Protein AF-A0AAP3EUR7-F1 (afdb_monomer)

Radius of gyration: 18.17 Å; Cα contacts (8 Å, |Δi|>4): 310; chains: 1; bounding box: 41×29×58 Å

Nearest PDB structures (foldseek):
  5iva-assembly1_B  TM=5.543E-01  e=1.887E-01  Pseudomonas aeruginosa
  7omm-assembly1_B  TM=5.655E-01  e=4.676E-01  Neisseria gonorrhoeae
  5ixm-assembly3_F  TM=5.758E-01  e=1.770E+00  Yersinia pestis
  5iv8-assembly1_B  TM=4.498E-01  e=1.231E+00  Klebsiella pneumoniae
  2r76-assembly1_A  TM=5.182E-01  e=4.129E+00  Shewanella oneidensis MR-1

Secondary structure (DSSP, 8-state):
--HHHHHHHHHHHHHHTTGGG--EEEEEEESGGGGGG---S-TTSEEEEEEEEEEEEEEEE-SSSSSEEEEEEEEEEEEEEEEE--TTS-SSSSS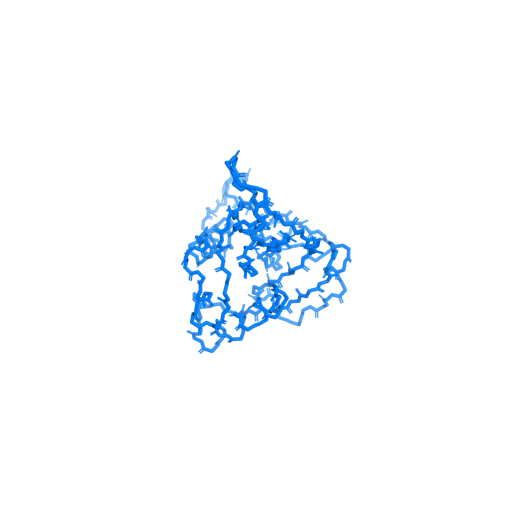TT--GGGSHIIIIIHHHHHHHS-GGGS-TTTTT--EEEEEEEEEEEEEETTTTEEEEEEEEEEEEE-

Organism: Riemerella anatipestifer (NCBI:txid34085)

Structure (mmCIF, N/CA/C/O backbone):
data_AF-A0AAP3EUR7-F1
#
_entry.id   AF-A0AAP3EUR7-F1
#
loop_
_atom_site.group_PDB
_atom_site.id
_atom_site.type_symbol
_atom_site.label_atom_id
_atom_site.label_alt_id
_atom_site.label_comp_id
_atom_site.label_asym_id
_atom_site.label_entity_id
_atom_site.label_seq_id
_atom_site.pdbx_PDB_ins_code
_atom_site.Cartn_x
_atom_site.Cartn_y
_atom_site.Cartn_z
_atom_site.occupancy
_atom_site.B_iso_or_equiv
_atom_site.auth_seq_id
_atom_site.auth_comp_id
_atom_site.auth_asym_id
_atom_site.auth_atom_id
_atom_site.pdbx_PDB_model_num
ATOM 1 N N . MET A 1 1 ? 12.946 -7.150 -11.315 1.00 77.81 1 MET A N 1
ATOM 2 C CA . MET A 1 1 ? 12.299 -7.359 -9.991 1.00 77.81 1 MET A CA 1
ATOM 3 C C . MET A 1 1 ? 10.794 -7.124 -10.144 1.00 77.81 1 MET A C 1
ATOM 5 O O . MET A 1 1 ? 10.364 -6.892 -11.268 1.00 77.81 1 MET A O 1
ATOM 9 N N . ASN A 1 2 ? 9.943 -7.271 -9.122 1.00 86.88 2 ASN A N 1
ATOM 10 C CA . ASN A 1 2 ? 8.521 -6.923 -9.275 1.00 86.88 2 ASN A CA 1
ATOM 11 C C . ASN A 1 2 ? 7.931 -6.320 -7.994 1.00 86.88 2 ASN A C 1
ATOM 13 O O . ASN A 1 2 ? 8.523 -6.418 -6.922 1.00 86.88 2 ASN A O 1
ATOM 17 N N . ILE A 1 3 ? 6.750 -5.713 -8.129 1.00 93.12 3 ILE A N 1
ATOM 18 C CA . ILE A 1 3 ? 6.074 -5.034 -7.022 1.00 93.12 3 ILE A CA 1
ATOM 19 C C . ILE A 1 3 ? 5.606 -5.992 -5.910 1.00 93.12 3 ILE A C 1
ATOM 21 O O . ILE A 1 3 ? 5.488 -5.592 -4.757 1.00 93.12 3 ILE A O 1
ATOM 25 N N . ILE A 1 4 ? 5.356 -7.264 -6.242 1.00 94.69 4 ILE A N 1
ATOM 26 C CA . ILE A 1 4 ? 4.940 -8.287 -5.274 1.00 94.69 4 ILE A CA 1
ATOM 27 C C . ILE A 1 4 ? 6.096 -8.548 -4.300 1.00 94.69 4 ILE A C 1
ATOM 29 O O . ILE A 1 4 ? 5.927 -8.412 -3.093 1.00 94.69 4 ILE A O 1
ATOM 33 N N . SER A 1 5 ? 7.287 -8.844 -4.825 1.00 94.88 5 SER A N 1
ATOM 34 C CA . SER A 1 5 ? 8.495 -9.026 -4.014 1.00 94.88 5 SER A CA 1
ATOM 35 C C . SER A 1 5 ? 8.834 -7.767 -3.217 1.00 94.88 5 SER A C 1
ATOM 37 O O . SER A 1 5 ? 9.081 -7.868 -2.023 1.00 94.88 5 SER A O 1
ATOM 39 N N . PHE A 1 6 ? 8.727 -6.583 -3.830 1.00 95.75 6 PHE A N 1
ATOM 40 C CA . PHE A 1 6 ? 8.982 -5.321 -3.134 1.00 95.75 6 PHE A CA 1
ATOM 41 C C . PHE A 1 6 ? 8.115 -5.151 -1.880 1.00 95.75 6 PHE A C 1
ATOM 43 O O . PHE A 1 6 ? 8.644 -4.896 -0.804 1.00 95.75 6 PHE A O 1
ATOM 50 N N . PHE A 1 7 ? 6.792 -5.319 -1.984 1.00 96.06 7 PHE A N 1
ATOM 51 C CA . PHE A 1 7 ? 5.918 -5.153 -0.819 1.00 96.06 7 PHE A CA 1
ATOM 52 C C . PHE A 1 7 ? 6.061 -6.278 0.211 1.00 96.06 7 PHE A C 1
ATOM 54 O O . PHE A 1 7 ? 5.812 -6.041 1.394 1.00 96.06 7 PHE A O 1
ATOM 61 N N . LYS A 1 8 ? 6.484 -7.476 -0.207 1.00 96.25 8 LYS A N 1
ATOM 62 C CA . LYS A 1 8 ? 6.857 -8.546 0.722 1.00 96.25 8 LYS A CA 1
ATOM 63 C C . LYS A 1 8 ? 8.063 -8.125 1.565 1.00 96.25 8 LYS A C 1
ATOM 65 O O . LYS A 1 8 ? 7.955 -8.105 2.787 1.00 96.25 8 LYS A O 1
ATOM 70 N N . ASP A 1 9 ? 9.149 -7.712 0.917 1.00 96.31 9 ASP A N 1
ATOM 71 C CA . ASP A 1 9 ? 10.392 -7.316 1.589 1.00 96.31 9 ASP A CA 1
ATOM 72 C C . ASP A 1 9 ? 10.191 -6.046 2.434 1.00 96.31 9 ASP A C 1
ATOM 74 O O . ASP A 1 9 ? 10.707 -5.938 3.544 1.00 96.31 9 ASP A O 1
ATOM 78 N N . LEU A 1 10 ? 9.367 -5.106 1.954 1.00 95.06 10 LEU A N 1
ATOM 79 C CA . LEU A 1 10 ? 8.965 -3.919 2.711 1.00 95.06 10 LEU A CA 1
ATOM 80 C C . LEU A 1 10 ? 8.272 -4.294 4.027 1.00 95.06 10 LEU A C 1
ATOM 82 O O . LEU A 1 10 ? 8.562 -3.714 5.068 1.00 95.06 10 LEU A O 1
ATOM 86 N N . THR A 1 11 ? 7.359 -5.267 3.979 1.00 94.06 11 THR A N 1
ATOM 87 C CA . THR A 1 11 ? 6.629 -5.741 5.164 1.00 94.06 11 THR A CA 1
ATOM 88 C C . THR A 1 11 ? 7.577 -6.388 6.169 1.00 94.06 11 THR A C 1
ATOM 90 O O . THR A 1 11 ? 7.461 -6.141 7.367 1.00 94.06 11 THR A O 1
ATOM 93 N N . GLU A 1 12 ? 8.513 -7.211 5.691 1.00 95.25 12 GLU A N 1
ATOM 94 C CA . GLU A 1 12 ? 9.522 -7.860 6.536 1.00 95.25 12 GLU A CA 1
ATOM 95 C C . GLU A 1 12 ? 10.381 -6.810 7.242 1.00 95.25 12 GLU A C 1
ATOM 97 O O . GLU A 1 12 ? 10.441 -6.789 8.471 1.00 95.25 12 GLU A O 1
ATOM 102 N N . ARG A 1 13 ? 10.909 -5.844 6.483 1.00 94.38 13 ARG A N 1
ATOM 103 C CA . ARG A 1 13 ? 11.678 -4.729 7.035 1.00 94.38 13 ARG A CA 1
ATOM 104 C C . ARG A 1 13 ? 10.890 -3.914 8.061 1.00 94.38 1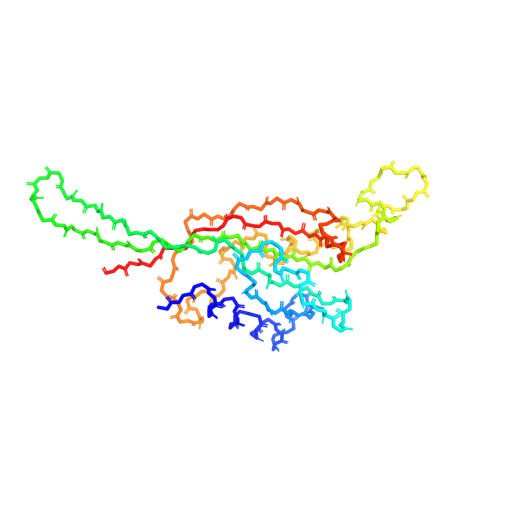3 ARG A C 1
ATOM 106 O O . ARG A 1 13 ? 11.414 -3.594 9.123 1.00 94.38 13 ARG A O 1
ATOM 113 N N . PHE A 1 14 ? 9.633 -3.582 7.775 1.00 93.62 14 PHE A N 1
ATOM 114 C CA . PHE A 1 14 ? 8.806 -2.819 8.708 1.00 93.62 14 PHE A CA 1
ATOM 115 C C . PHE A 1 14 ? 8.546 -3.559 10.017 1.00 93.62 14 PHE A C 1
ATOM 117 O O . PHE A 1 14 ? 8.502 -2.922 11.068 1.00 93.62 14 PHE A O 1
ATOM 124 N N . ASN A 1 15 ? 8.390 -4.880 9.979 1.00 93.88 15 ASN A N 1
ATOM 125 C CA . ASN A 1 15 ? 8.269 -5.671 11.198 1.00 93.88 15 ASN A CA 1
ATOM 126 C C . ASN A 1 15 ? 9.586 -5.698 11.987 1.00 93.88 15 ASN A C 1
ATOM 128 O O . ASN A 1 15 ? 9.556 -5.507 13.204 1.00 93.88 15 ASN A O 1
ATOM 132 N N . ASP A 1 16 ? 10.725 -5.858 11.309 1.00 93.81 16 ASP A N 1
ATOM 133 C CA . ASP A 1 16 ? 12.050 -5.868 11.941 1.00 93.81 16 ASP A CA 1
ATOM 134 C C . ASP A 1 16 ? 12.374 -4.526 12.620 1.00 93.81 16 ASP A C 1
ATOM 136 O O . ASP A 1 16 ? 12.864 -4.483 13.751 1.00 93.81 16 ASP A O 1
ATOM 140 N N . GLU A 1 17 ? 12.034 -3.417 11.963 1.00 91.69 17 GLU A N 1
ATOM 141 C CA . GLU A 1 17 ? 12.247 -2.055 12.466 1.00 91.69 17 GLU A CA 1
ATOM 142 C C . GLU A 1 17 ? 11.148 -1.590 13.437 1.00 91.69 17 GLU A C 1
ATOM 144 O O . GLU A 1 17 ? 11.246 -0.501 14.006 1.00 91.69 17 GLU A O 1
ATOM 149 N N . LYS A 1 18 ? 10.095 -2.395 13.643 1.00 88.44 18 LYS A N 1
ATOM 150 C CA . LYS A 1 18 ? 8.867 -1.999 14.360 1.00 88.44 18 LYS A CA 1
ATOM 151 C C . LYS A 1 18 ? 8.299 -0.678 13.828 1.00 88.44 18 LYS A C 1
ATOM 153 O O . LYS A 1 18 ? 7.876 0.191 14.598 1.00 88.44 18 LYS A O 1
ATOM 158 N N . ASN A 1 19 ? 8.311 -0.521 12.507 1.00 85.94 19 ASN A N 1
ATOM 159 C CA . ASN A 1 19 ? 7.967 0.721 11.836 1.00 85.94 19 ASN A CA 1
ATOM 160 C C . ASN A 1 19 ? 6.556 1.185 12.229 1.00 85.94 19 ASN A C 1
ATOM 162 O O . ASN A 1 19 ? 5.592 0.412 12.197 1.00 85.94 19 ASN A O 1
ATOM 166 N N . CYS A 1 20 ? 6.458 2.456 12.627 1.00 85.94 20 CYS A N 1
ATOM 167 C CA . CYS A 1 20 ? 5.237 3.104 13.116 1.00 85.94 20 CYS A CA 1
ATOM 168 C C . CYS A 1 20 ? 4.562 2.416 14.322 1.00 85.94 20 CYS A C 1
ATOM 170 O O . CYS A 1 20 ? 3.425 2.741 14.655 1.00 85.94 20 CYS A O 1
ATOM 172 N N . GLY A 1 21 ? 5.241 1.474 14.991 1.00 86.75 21 GLY A N 1
ATOM 173 C CA . GLY A 1 21 ? 4.685 0.700 16.104 1.00 86.75 21 GLY A CA 1
ATOM 174 C C . GLY A 1 21 ? 3.599 -0.300 15.691 1.00 86.75 21 GLY A C 1
ATOM 175 O O . GLY A 1 21 ? 2.820 -0.736 16.536 1.00 86.75 21 GLY A O 1
ATOM 176 N N . PHE A 1 22 ? 3.513 -0.645 14.406 1.00 89.50 22 PHE A N 1
ATOM 177 C CA . PHE A 1 22 ? 2.497 -1.550 13.871 1.00 89.50 22 PHE A CA 1
ATOM 178 C C . PHE A 1 22 ? 3.086 -2.932 13.586 1.00 89.50 22 PHE A C 1
ATOM 180 O O . PHE A 1 22 ? 4.252 -3.041 13.215 1.00 89.50 22 PHE A O 1
ATOM 187 N N . CYS A 1 23 ? 2.270 -3.982 13.710 1.00 91.75 23 CYS A N 1
ATOM 188 C CA . CYS A 1 23 ? 2.559 -5.246 13.037 1.00 91.75 23 CYS A CA 1
ATOM 189 C C . CYS A 1 23 ? 2.011 -5.203 11.609 1.00 91.75 23 CYS A C 1
ATOM 191 O O . CYS A 1 23 ? 0.938 -4.642 11.360 1.00 91.75 23 CYS A O 1
ATOM 193 N N . TRP A 1 24 ? 2.762 -5.781 10.677 1.00 92.62 24 TRP A N 1
ATOM 194 C CA . TRP A 1 24 ? 2.485 -5.729 9.249 1.00 92.62 24 TRP A CA 1
ATOM 195 C C . TRP A 1 24 ? 2.323 -7.127 8.669 1.00 92.62 24 TRP A C 1
ATOM 197 O O . TRP A 1 24 ? 3.121 -8.028 8.924 1.00 92.62 24 TRP A O 1
ATOM 207 N N . GLU A 1 25 ? 1.313 -7.294 7.827 1.00 93.38 25 GLU A N 1
ATOM 208 C CA . GLU A 1 25 ? 1.031 -8.545 7.145 1.00 93.38 25 GLU A CA 1
ATOM 209 C C . GLU A 1 25 ? 0.939 -8.347 5.635 1.00 93.38 25 GLU A C 1
ATOM 211 O O . GLU A 1 25 ? 0.063 -7.642 5.137 1.00 93.38 25 GLU A O 1
ATOM 216 N N . TYR A 1 26 ? 1.762 -9.073 4.886 1.00 94.00 26 TYR A N 1
ATOM 217 C CA . TYR A 1 26 ? 1.739 -9.024 3.431 1.00 94.00 26 TYR A CA 1
ATOM 218 C C . TYR A 1 26 ? 0.785 -10.054 2.817 1.00 94.00 26 TYR A C 1
ATOM 220 O O . TYR A 1 26 ? 0.653 -11.182 3.307 1.00 94.00 26 TYR A O 1
ATOM 228 N N . SER A 1 27 ? 0.143 -9.699 1.704 1.00 93.19 27 SER A N 1
ATOM 229 C CA . SER A 1 27 ? -0.458 -10.656 0.778 1.00 93.19 27 SER A CA 1
ATOM 230 C C . SER A 1 27 ? -0.627 -10.061 -0.624 1.00 93.19 27 SER A C 1
ATOM 232 O O . SER A 1 27 ? -0.851 -8.867 -0.797 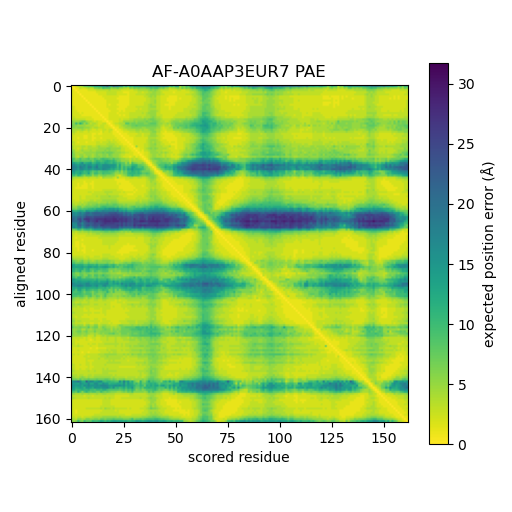1.00 93.19 27 SER A O 1
ATOM 234 N N . ALA A 1 28 ? -0.571 -10.910 -1.647 1.00 94.06 28 ALA A N 1
ATOM 235 C CA . ALA A 1 28 ? -0.870 -10.543 -3.028 1.00 94.06 28 ALA A CA 1
ATOM 236 C C . ALA A 1 28 ? -2.042 -11.376 -3.556 1.00 94.06 28 ALA A C 1
ATOM 238 O O . ALA A 1 28 ? -1.830 -12.313 -4.324 1.00 94.06 28 ALA A O 1
ATOM 239 N N . PRO A 1 29 ? -3.287 -11.072 -3.154 1.00 91.44 29 PRO A N 1
ATOM 240 C CA . PRO A 1 29 ? -4.461 -11.770 -3.672 1.00 91.44 29 PRO A CA 1
ATOM 241 C C . PRO A 1 29 ? -4.727 -11.472 -5.156 1.00 91.44 29 PRO A C 1
ATOM 243 O O . PRO A 1 29 ? -5.526 -12.169 -5.782 1.00 91.44 29 PRO A O 1
ATOM 246 N N . LEU A 1 30 ? -4.093 -10.431 -5.720 1.00 90.81 30 LEU A N 1
ATOM 247 C CA . LEU A 1 30 ? -4.181 -9.986 -7.122 1.00 90.81 30 LEU A CA 1
ATOM 248 C C . LEU A 1 30 ? -5.587 -9.572 -7.594 1.00 90.81 30 LEU A C 1
ATOM 250 O O . LEU A 1 30 ? -5.732 -9.009 -8.675 1.00 90.81 30 LEU A O 1
ATOM 254 N N . SER A 1 31 ? -6.603 -9.749 -6.755 1.00 89.31 31 SER A N 1
ATOM 255 C CA . SER A 1 31 ? -7.985 -9.312 -6.934 1.00 89.31 31 SER A CA 1
ATOM 256 C C . SER A 1 31 ? -8.588 -8.957 -5.574 1.00 89.31 31 SER A C 1
ATOM 258 O O . SER A 1 31 ? -8.191 -9.535 -4.560 1.00 89.31 31 SER A O 1
ATOM 260 N N . GLU A 1 32 ? -9.566 -8.052 -5.546 1.00 86.81 32 GLU A N 1
ATOM 261 C CA . GLU A 1 32 ? -10.282 -7.698 -4.308 1.00 86.81 32 GLU A CA 1
ATOM 262 C C . GLU A 1 32 ? -11.007 -8.909 -3.717 1.00 86.81 32 GLU A C 1
ATOM 264 O O . GLU A 1 32 ? -10.859 -9.200 -2.538 1.00 86.81 32 GLU A O 1
ATOM 269 N N . SER A 1 33 ? -11.674 -9.714 -4.553 1.00 84.69 33 SER A N 1
ATOM 270 C CA . SER A 1 33 ? -12.352 -10.941 -4.098 1.00 84.69 33 SER A CA 1
ATOM 271 C C . SER A 1 33 ? -11.422 -11.933 -3.381 1.00 84.69 33 SER A C 1
ATOM 273 O O . SER A 1 33 ? -11.863 -12.729 -2.551 1.00 84.69 33 SER A O 1
ATOM 275 N N . GLY A 1 34 ? -10.121 -11.895 -3.686 1.00 83.56 34 GLY A N 1
ATOM 276 C CA . GLY A 1 34 ? -9.118 -12.724 -3.032 1.00 83.56 34 GLY A CA 1
ATOM 277 C C . GLY A 1 34 ? -8.729 -12.235 -1.635 1.00 83.56 34 GLY A C 1
ATOM 278 O O . GLY A 1 34 ? -8.208 -13.036 -0.863 1.00 83.56 34 GLY A O 1
ATOM 279 N N . MET A 1 35 ? -8.998 -10.971 -1.282 1.00 84.44 35 MET A N 1
ATOM 280 C CA . MET A 1 35 ? -8.671 -10.404 0.035 1.00 84.44 35 MET A CA 1
ATOM 281 C C . MET A 1 35 ? -9.391 -11.153 1.163 1.00 84.44 35 MET A C 1
ATOM 283 O O . MET A 1 35 ? -8.793 -11.416 2.202 1.00 84.44 35 MET A O 1
ATOM 287 N N . ASN A 1 36 ? -10.620 -11.617 0.922 1.00 75.62 36 ASN A N 1
ATOM 288 C CA . ASN A 1 36 ? -11.404 -12.363 1.914 1.00 75.62 36 ASN A CA 1
ATOM 289 C C . ASN A 1 36 ? -10.911 -13.781 2.183 1.00 75.62 36 ASN A C 1
ATOM 291 O O . ASN A 1 36 ? -11.288 -14.383 3.184 1.00 75.62 36 ASN A O 1
ATOM 295 N N . ARG A 1 37 ? -10.067 -14.335 1.306 1.00 73.19 37 ARG A N 1
ATOM 296 C CA . ARG A 1 37 ? -9.537 -15.693 1.486 1.00 73.19 37 ARG A CA 1
ATOM 297 C C . ARG A 1 37 ? -8.464 -15.759 2.566 1.00 73.19 37 ARG A C 1
ATOM 299 O O . ARG A 1 37 ? -8.136 -16.852 3.015 1.00 73.19 37 ARG A O 1
ATOM 306 N N . LYS A 1 38 ? -7.903 -14.615 2.966 1.00 67.06 38 LYS A N 1
ATOM 307 C CA . LYS A 1 38 ? -6.899 -14.553 4.021 1.00 67.06 38 LYS A CA 1
ATOM 308 C C . LYS A 1 38 ? -7.587 -14.325 5.366 1.00 67.06 38 LYS A C 1
ATOM 310 O O . LYS A 1 38 ? -7.898 -13.200 5.741 1.00 67.06 38 LYS A O 1
ATOM 315 N N . THR A 1 39 ? -7.794 -15.396 6.122 1.00 58.34 39 THR A N 1
ATOM 316 C CA . THR A 1 39 ? -8.094 -15.299 7.553 1.00 58.34 39 THR A CA 1
ATOM 317 C C . THR A 1 39 ? -6.830 -14.860 8.280 1.00 58.34 39 THR A C 1
ATOM 319 O O . THR A 1 39 ? -5.967 -15.682 8.566 1.00 58.34 39 THR A O 1
ATOM 322 N N . SER A 1 40 ? -6.685 -13.560 8.535 1.00 60.53 40 SER A N 1
ATOM 323 C CA . SER A 1 40 ? -5.678 -13.103 9.497 1.00 60.53 40 SER A CA 1
ATOM 324 C C . SER A 1 40 ? -6.077 -13.530 10.905 1.00 60.53 40 SER A C 1
ATOM 326 O O . SER A 1 40 ? -7.234 -13.330 11.304 1.00 60.53 40 SER A O 1
ATOM 328 N N . GLU A 1 41 ? -5.115 -14.125 11.609 1.00 59.84 41 GLU A N 1
ATOM 329 C CA . GLU A 1 41 ? -5.237 -14.587 12.991 1.00 59.84 41 GLU A CA 1
ATOM 330 C C . GLU A 1 41 ? -5.156 -13.425 13.996 1.00 59.84 41 GLU A C 1
ATOM 332 O O . GLU A 1 41 ? -5.761 -13.524 15.062 1.00 59.84 41 GLU A O 1
ATOM 337 N N . ASP A 1 42 ? -4.503 -12.306 13.643 1.00 70.75 42 ASP A N 1
ATOM 338 C CA . ASP A 1 42 ? -4.371 -11.127 14.507 1.00 70.75 42 ASP A CA 1
ATOM 339 C C . ASP A 1 42 ? -5.153 -9.918 13.948 1.00 70.75 42 ASP A C 1
ATOM 341 O O . ASP A 1 42 ? -4.746 -9.304 12.957 1.00 70.75 42 ASP A O 1
ATOM 345 N N . PRO A 1 43 ? -6.276 -9.524 14.577 1.00 69.31 43 PRO A N 1
ATOM 346 C CA . PRO A 1 43 ? -7.076 -8.391 14.119 1.00 69.31 43 PRO A CA 1
ATOM 347 C C . PRO A 1 43 ? -6.358 -7.035 14.231 1.00 69.31 43 PRO A C 1
ATOM 349 O O . PRO A 1 43 ? -6.832 -6.064 13.638 1.00 69.31 43 PRO A O 1
ATOM 352 N N . CYS A 1 44 ? -5.247 -6.948 14.970 1.00 78.56 44 CYS A N 1
ATOM 353 C CA . CYS A 1 44 ? -4.516 -5.704 15.196 1.00 78.56 44 CYS A CA 1
ATOM 354 C C . CYS A 1 44 ? -3.506 -5.373 14.087 1.00 78.56 44 CYS A C 1
ATOM 356 O O . CYS A 1 44 ? -3.056 -4.224 14.008 1.00 78.56 44 CYS A O 1
ATOM 358 N N . CYS A 1 45 ? -3.141 -6.335 13.233 1.00 89.38 45 CYS A N 1
ATOM 359 C CA . CYS A 1 45 ? -2.119 -6.100 12.219 1.00 89.38 45 CYS A CA 1
ATOM 360 C C . CYS A 1 45 ? -2.627 -5.308 11.018 1.00 89.38 45 CYS A C 1
ATOM 362 O O . CYS A 1 45 ? -3.753 -5.457 10.541 1.00 89.38 45 CYS A O 1
ATOM 364 N N . THR A 1 46 ? -1.754 -4.438 10.513 1.00 92.50 46 THR A N 1
ATOM 365 C CA . THR A 1 46 ? -1.975 -3.724 9.263 1.00 92.50 46 THR A CA 1
ATOM 366 C C . THR A 1 46 ? -1.672 -4.656 8.101 1.00 92.50 46 THR A C 1
ATOM 368 O O . THR A 1 46 ? -0.549 -5.128 7.935 1.00 92.50 46 THR A O 1
ATOM 371 N N . HIS A 1 47 ? -2.660 -4.882 7.250 1.00 92.81 47 HIS A N 1
ATOM 372 C CA . HIS A 1 47 ? -2.498 -5.657 6.034 1.00 92.81 47 HIS A CA 1
ATOM 373 C C . HIS A 1 47 ? -2.065 -4.785 4.865 1.00 92.81 47 HIS A C 1
ATOM 375 O O . HIS A 1 47 ? -2.664 -3.742 4.605 1.00 92.81 47 HIS A O 1
ATOM 381 N N . LEU A 1 48 ? -1.079 -5.283 4.122 1.00 94.31 48 LEU A N 1
ATOM 382 C CA . LEU A 1 48 ? -0.697 -4.822 2.797 1.00 94.31 48 LEU A CA 1
ATOM 383 C C . LEU A 1 48 ? -1.190 -5.836 1.760 1.00 94.31 48 LEU A C 1
ATOM 385 O O . LEU A 1 48 ? -0.573 -6.888 1.575 1.00 94.31 48 LEU A O 1
ATOM 389 N N . PHE A 1 49 ? -2.301 -5.529 1.081 1.00 94.69 49 PHE A N 1
ATOM 390 C CA . PHE A 1 49 ? -2.826 -6.356 -0.010 1.00 94.69 49 PHE A CA 1
ATOM 391 C C . PHE A 1 49 ? -2.506 -5.757 -1.373 1.00 94.69 49 PHE A C 1
ATOM 393 O O . PHE A 1 49 ? -3.006 -4.687 -1.716 1.00 94.69 49 PHE A O 1
ATOM 400 N N . VAL A 1 50 ? -1.752 -6.482 -2.195 1.00 96.06 50 VAL A N 1
ATOM 401 C CA . VAL A 1 50 ? -1.527 -6.111 -3.598 1.00 96.06 50 VAL A CA 1
ATOM 402 C C . VAL A 1 50 ? -2.588 -6.760 -4.486 1.00 96.06 50 VAL A C 1
ATOM 404 O O . VAL A 1 50 ? -2.728 -7.984 -4.551 1.00 96.06 50 VAL A O 1
ATOM 407 N N . THR A 1 51 ? -3.323 -5.924 -5.210 1.00 94.81 51 THR A N 1
ATOM 408 C CA . THR A 1 51 ? -4.404 -6.296 -6.129 1.00 94.81 51 THR A CA 1
ATOM 409 C C . THR A 1 51 ? -4.204 -5.638 -7.492 1.00 94.81 51 THR A C 1
ATOM 411 O O . THR A 1 51 ? -3.422 -4.694 -7.627 1.00 94.81 51 THR A O 1
ATOM 414 N N . TYR A 1 52 ? -4.892 -6.155 -8.516 1.00 94.12 52 TYR A N 1
ATOM 415 C CA . TYR A 1 52 ? -4.931 -5.580 -9.867 1.00 94.12 52 TYR A CA 1
ATOM 416 C C . TYR A 1 52 ? -3.549 -5.270 -10.463 1.00 94.12 52 TYR A C 1
ATOM 418 O O . TYR A 1 52 ? -3.378 -4.314 -11.222 1.00 94.12 52 TYR A O 1
ATOM 426 N N . TYR A 1 53 ? -2.552 -6.085 -10.114 1.00 96.56 53 TYR A N 1
ATOM 427 C CA . TYR A 1 53 ? -1.195 -5.904 -10.597 1.00 96.56 53 TYR A CA 1
ATOM 428 C C . TYR A 1 53 ? -1.113 -6.218 -12.092 1.00 96.56 53 TYR A C 1
ATOM 430 O O . TYR A 1 53 ? -1.487 -7.302 -12.541 1.00 96.56 53 TYR A O 1
ATOM 438 N N . LYS A 1 54 ? -0.587 -5.267 -12.859 1.00 96.00 54 LYS A N 1
ATOM 439 C CA . LYS A 1 54 ? -0.304 -5.406 -14.286 1.00 96.00 54 LYS A CA 1
ATOM 440 C C . LYS A 1 54 ? 0.992 -4.689 -14.642 1.00 96.00 54 LYS A C 1
ATOM 442 O O . LYS A 1 54 ? 1.443 -3.791 -13.934 1.00 96.00 54 LYS A O 1
ATOM 447 N N . THR A 1 55 ? 1.567 -5.063 -15.777 1.00 96.25 55 THR A N 1
ATOM 448 C CA . THR A 1 55 ? 2.764 -4.417 -16.321 1.00 96.25 55 THR A CA 1
ATOM 449 C C . THR A 1 55 ? 2.469 -3.808 -17.681 1.00 96.25 55 THR A C 1
ATOM 451 O O . THR A 1 55 ? 1.775 -4.427 -18.486 1.00 96.25 55 THR A O 1
ATOM 454 N N . SER A 1 56 ? 3.028 -2.635 -17.954 1.00 95.81 56 SER A N 1
ATOM 455 C CA . SER A 1 56 ? 2.985 -1.979 -19.262 1.00 95.81 56 SER A CA 1
ATOM 456 C C . SER A 1 56 ? 4.402 -1.636 -19.704 1.00 95.81 56 SER A C 1
ATOM 458 O O . SER A 1 56 ? 5.223 -1.270 -18.871 1.00 95.81 56 SER A O 1
ATOM 460 N N . ILE A 1 57 ? 4.695 -1.745 -20.998 1.00 94.62 57 ILE A N 1
ATOM 461 C CA . ILE A 1 57 ? 5.985 -1.331 -21.562 1.00 94.62 57 ILE A CA 1
ATOM 462 C C . ILE A 1 57 ? 5.774 0.003 -22.268 1.00 94.62 57 ILE A C 1
ATOM 464 O O . ILE A 1 57 ? 4.861 0.136 -23.085 1.00 94.62 57 ILE A O 1
ATOM 468 N N . GLY A 1 58 ? 6.604 0.985 -21.940 1.00 90.62 58 GLY A N 1
ATOM 469 C CA . GLY A 1 58 ? 6.652 2.268 -22.622 1.00 90.62 58 GLY A CA 1
ATOM 470 C C . GLY A 1 58 ? 7.985 2.453 -23.331 1.00 90.62 58 GLY A C 1
ATOM 471 O O . GLY A 1 58 ? 8.997 1.858 -22.969 1.00 90.62 58 GLY A O 1
ATOM 472 N N . SER A 1 59 ? 7.979 3.269 -24.379 1.00 88.75 59 SER A N 1
ATOM 473 C CA . SER A 1 59 ? 9.212 3.697 -25.029 1.00 88.75 59 SER A CA 1
ATOM 474 C C . SER A 1 59 ? 9.063 5.117 -25.542 1.00 88.75 59 SER A C 1
ATOM 476 O O . SER A 1 59 ? 7.974 5.528 -25.956 1.00 88.75 59 SER A O 1
ATOM 478 N N . LYS A 1 60 ? 10.163 5.863 -25.533 1.00 84.62 60 LYS A N 1
ATOM 479 C CA . LYS A 1 60 ? 10.252 7.194 -26.122 1.00 84.62 60 LYS A CA 1
ATOM 480 C C . LYS A 1 60 ? 11.291 7.159 -27.235 1.00 84.62 60 LYS A C 1
ATOM 482 O O . LYS A 1 60 ? 12.446 6.780 -27.031 1.00 84.62 60 LYS A O 1
ATOM 487 N N . LYS A 1 61 ? 10.853 7.527 -28.438 1.00 79.56 61 LYS A N 1
ATOM 488 C CA . LYS A 1 61 ? 11.741 7.745 -29.583 1.00 79.56 61 LYS A CA 1
ATOM 489 C C . LYS A 1 61 ? 12.155 9.206 -29.612 1.00 79.56 61 LYS A C 1
ATOM 491 O O . LYS A 1 61 ? 11.344 10.077 -29.290 1.00 79.56 61 LYS A O 1
ATOM 496 N N . ASP A 1 62 ? 13.396 9.459 -29.998 1.00 69.31 62 ASP A N 1
ATOM 497 C CA . ASP A 1 62 ? 13.822 10.815 -30.309 1.00 69.31 62 ASP A CA 1
ATOM 498 C C . ASP A 1 62 ? 13.074 11.309 -31.557 1.00 69.31 62 ASP A C 1
ATOM 500 O O . ASP A 1 62 ? 12.855 10.556 -32.505 1.00 69.31 62 ASP A O 1
ATOM 504 N N . GLY A 1 63 ? 12.651 12.572 -31.562 1.00 62.25 63 GLY A N 1
ATOM 505 C CA . GLY A 1 63 ? 11.958 13.164 -32.708 1.00 62.25 63 GLY A CA 1
ATOM 506 C C . GLY A 1 63 ? 12.876 13.374 -33.917 1.00 62.25 63 GLY A C 1
ATOM 507 O O . GLY A 1 63 ? 12.381 13.563 -35.025 1.00 62.25 63 GLY A O 1
ATOM 508 N N . GLN A 1 64 ? 14.200 13.344 -33.712 1.00 65.19 64 GLN A N 1
ATOM 509 C CA . GLN A 1 64 ? 15.200 13.639 -34.746 1.00 65.19 64 GLN A CA 1
ATOM 510 C C . GLN A 1 64 ? 15.931 12.403 -35.288 1.00 65.19 64 GLN A C 1
ATOM 512 O O . GLN A 1 64 ? 16.476 12.456 -36.389 1.00 65.19 64 GLN A O 1
ATOM 517 N N . THR A 1 65 ? 15.929 11.279 -34.566 1.00 60.94 65 THR A N 1
ATOM 518 C CA . THR A 1 65 ? 16.554 10.028 -35.017 1.00 60.94 65 THR A CA 1
ATOM 519 C C . THR A 1 65 ? 15.600 8.859 -34.783 1.00 60.94 65 THR A C 1
ATOM 521 O O . THR A 1 65 ? 14.923 8.785 -33.767 1.00 60.94 65 THR A O 1
ATOM 524 N N . THR A 1 66 ? 15.528 7.894 -35.703 1.00 60.03 66 THR A N 1
ATOM 525 C CA . THR A 1 66 ? 14.715 6.667 -35.542 1.00 60.03 66 THR A CA 1
ATOM 526 C C . THR A 1 66 ? 15.223 5.720 -34.440 1.00 60.03 66 THR A C 1
ATOM 528 O O . THR A 1 66 ? 14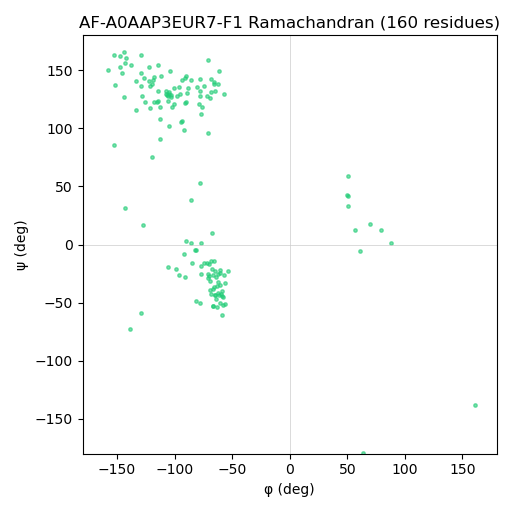.741 4.590 -34.333 1.00 60.03 66 THR A O 1
ATOM 531 N N . LEU A 1 67 ? 16.187 6.155 -33.625 1.00 59.56 67 LEU A N 1
ATOM 532 C CA . LEU A 1 67 ? 16.743 5.406 -32.507 1.00 59.56 67 LEU A CA 1
ATOM 533 C C . LEU A 1 67 ? 15.808 5.513 -31.291 1.00 59.56 67 LEU A C 1
ATOM 535 O O . LEU A 1 67 ? 15.257 6.570 -30.975 1.00 59.56 67 LEU A O 1
ATOM 539 N N . LYS A 1 68 ? 15.582 4.378 -30.625 1.00 61.78 68 LYS A N 1
ATOM 540 C CA . LYS A 1 68 ? 14.894 4.345 -29.333 1.00 61.78 68 LYS A CA 1
ATOM 541 C C . LYS A 1 68 ? 15.889 4.813 -28.274 1.00 61.78 68 LYS A C 1
ATOM 543 O O . LYS A 1 68 ? 16.913 4.160 -28.107 1.00 61.78 68 LYS A O 1
ATOM 548 N N . ASN A 1 69 ? 15.587 5.912 -27.588 1.00 70.25 69 ASN A N 1
ATOM 549 C CA . ASN A 1 69 ? 16.487 6.454 -26.568 1.00 70.25 69 ASN A CA 1
ATOM 550 C C . ASN A 1 69 ? 16.111 6.001 -25.154 1.00 70.25 69 ASN A C 1
ATOM 552 O O . ASN A 1 69 ? 16.988 5.937 -24.302 1.00 70.25 69 ASN A O 1
ATOM 556 N N . GLU A 1 70 ? 14.841 5.666 -24.897 1.00 83.81 70 GLU A N 1
ATOM 557 C CA . GLU A 1 70 ? 14.391 5.232 -23.569 1.00 83.81 70 GLU A CA 1
ATOM 558 C C . GLU A 1 70 ? 13.311 4.150 -23.693 1.00 83.81 70 GLU A C 1
ATOM 560 O O . GLU A 1 70 ? 12.299 4.348 -24.373 1.00 83.81 70 GLU A O 1
ATOM 565 N N . GLU A 1 71 ? 13.511 3.019 -23.018 1.00 90.50 71 GLU A N 1
ATOM 566 C CA . GLU A 1 71 ? 12.490 2.002 -22.770 1.00 90.50 71 GLU A CA 1
ATOM 567 C C . GLU A 1 71 ? 12.280 1.868 -21.260 1.00 90.50 71 GLU A C 1
ATOM 569 O O . GLU A 1 71 ? 13.205 2.020 -20.462 1.00 90.50 71 GLU A O 1
ATOM 574 N N . TRP A 1 72 ? 11.040 1.632 -20.845 1.00 94.00 72 TRP A N 1
ATOM 575 C CA . TRP A 1 72 ? 10.718 1.430 -19.438 1.00 94.00 72 TRP A CA 1
ATOM 576 C C . TRP A 1 72 ? 9.562 0.454 -19.273 1.00 94.00 72 TRP A C 1
ATOM 578 O O . TRP A 1 72 ? 8.773 0.202 -20.190 1.00 94.00 72 TRP A O 1
ATOM 588 N N . LYS A 1 73 ? 9.439 -0.064 -18.057 1.00 95.19 73 LYS A N 1
ATOM 589 C CA . LYS A 1 73 ? 8.366 -0.943 -17.624 1.00 95.19 73 LYS A CA 1
ATOM 590 C C . LYS A 1 73 ? 7.636 -0.322 -16.442 1.00 95.19 73 LYS A C 1
ATOM 592 O O . LYS A 1 73 ? 8.205 -0.124 -15.375 1.00 95.19 73 LYS A O 1
ATOM 597 N N . ASP A 1 74 ? 6.356 -0.044 -16.636 1.00 96.69 74 ASP A N 1
ATOM 598 C CA . ASP A 1 74 ? 5.467 0.441 -15.589 1.00 96.69 74 ASP A CA 1
ATOM 599 C C . ASP A 1 74 ? 4.803 -0.752 -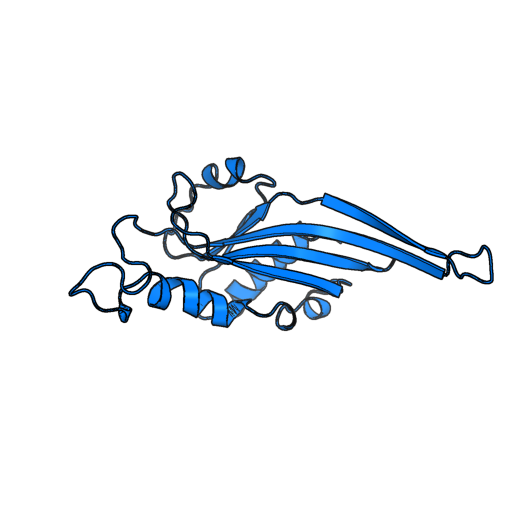14.890 1.00 96.69 74 ASP A C 1
ATOM 601 O O . ASP A 1 74 ? 4.119 -1.567 -15.515 1.00 96.69 74 ASP A O 1
ATOM 605 N N . HIS A 1 75 ? 4.992 -0.844 -13.579 1.00 96.94 75 HIS A N 1
ATOM 606 C CA . HIS A 1 75 ? 4.301 -1.732 -12.657 1.00 96.94 75 HIS A CA 1
ATOM 607 C C . HIS A 1 75 ? 3.106 -0.984 -12.075 1.00 96.94 75 HIS A C 1
ATOM 609 O O . HIS A 1 75 ? 3.265 -0.098 -11.240 1.00 96.94 75 HIS A O 1
ATOM 615 N N . ILE A 1 76 ? 1.907 -1.339 -12.522 1.00 97.38 76 ILE A N 1
ATOM 616 C CA . ILE A 1 76 ? 0.657 -0.686 -12.133 1.00 97.38 76 ILE A CA 1
ATOM 617 C C . ILE A 1 76 ? -0.068 -1.612 -11.166 1.00 97.38 76 ILE A C 1
ATOM 619 O O . ILE A 1 76 ? -0.234 -2.796 -11.462 1.00 97.38 76 ILE A O 1
ATOM 623 N N . PHE A 1 77 ? -0.497 -1.096 -10.021 1.00 97.25 77 PHE A N 1
ATOM 624 C CA . PHE A 1 77 ? -1.103 -1.908 -8.971 1.00 97.25 77 PHE A CA 1
ATOM 625 C C . PHE A 1 77 ? -2.084 -1.105 -8.119 1.00 97.25 77 PHE A C 1
ATOM 627 O O . PHE A 1 77 ? -2.063 0.127 -8.087 1.00 97.25 77 PHE A O 1
ATOM 634 N N . THR A 1 78 ? -2.918 -1.831 -7.384 1.00 97.06 78 THR A N 1
ATOM 635 C CA . THR A 1 78 ? -3.696 -1.286 -6.277 1.00 97.06 78 THR A CA 1
ATOM 636 C C . THR A 1 78 ? -3.226 -1.936 -4.983 1.00 97.06 78 THR A C 1
ATOM 638 O O . THR A 1 78 ? -3.251 -3.160 -4.856 1.00 97.06 78 THR A O 1
ATOM 641 N N . LEU A 1 79 ? -2.787 -1.123 -4.029 1.00 96.06 79 LEU A N 1
ATOM 642 C CA . LEU A 1 79 ? -2.373 -1.563 -2.702 1.00 96.06 79 LEU A CA 1
ATOM 643 C C . LEU A 1 79 ? -3.449 -1.177 -1.686 1.00 96.06 79 LEU A C 1
ATOM 645 O O . LEU A 1 79 ? -3.828 -0.016 -1.606 1.00 96.06 79 LEU A O 1
ATOM 649 N N . TYR A 1 80 ? -3.914 -2.127 -0.885 1.00 94.88 80 TYR A N 1
ATOM 650 C CA . TYR A 1 80 ? -4.712 -1.830 0.304 1.00 94.88 80 TYR A CA 1
ATOM 651 C C . TYR A 1 80 ? -3.816 -1.854 1.530 1.00 94.88 80 TYR A C 1
ATOM 653 O O . TYR A 1 80 ? -3.126 -2.844 1.752 1.00 94.88 80 TYR A O 1
ATOM 661 N N . ILE A 1 81 ? -3.866 -0.780 2.311 1.00 94.25 81 ILE A N 1
ATOM 662 C CA . ILE A 1 81 ? -3.211 -0.617 3.607 1.00 94.25 81 ILE A CA 1
ATOM 663 C C . ILE A 1 81 ? -4.330 -0.547 4.644 1.00 94.25 81 ILE A C 1
ATOM 665 O O . ILE A 1 81 ? -4.898 0.521 4.867 1.00 94.25 81 ILE A O 1
ATOM 669 N N . VAL A 1 82 ? -4.729 -1.687 5.205 1.00 92.69 82 VAL A N 1
ATOM 670 C CA . VAL A 1 82 ? -5.999 -1.797 5.944 1.00 92.69 82 VAL A CA 1
ATOM 671 C C . VAL A 1 82 ? -5.885 -2.605 7.228 1.00 92.69 82 VAL A C 1
ATOM 673 O O . VAL A 1 82 ? -5.051 -3.496 7.345 1.00 92.69 82 VAL A O 1
ATOM 676 N N . ARG A 1 83 ? -6.773 -2.327 8.181 1.00 90.88 83 ARG A N 1
ATOM 677 C CA . ARG A 1 83 ? -6.973 -3.100 9.413 1.00 90.88 83 ARG A CA 1
ATOM 678 C C . ARG A 1 83 ? -8.411 -3.571 9.511 1.00 90.88 83 ARG A C 1
ATOM 680 O O . ARG A 1 83 ? -9.309 -2.924 8.967 1.00 90.88 83 ARG A O 1
ATOM 687 N N . LYS A 1 84 ? -8.639 -4.687 10.205 1.00 88.38 84 LYS A N 1
ATOM 688 C CA . LYS A 1 84 ? -10.004 -5.096 10.550 1.00 88.38 84 LYS A CA 1
ATOM 689 C C . LYS A 1 84 ? -10.622 -4.023 11.446 1.00 88.38 84 LYS A C 1
ATOM 691 O O . LYS A 1 84 ? -9.963 -3.479 12.328 1.00 88.38 84 LYS A O 1
ATOM 696 N N . SER A 1 85 ? -11.880 -3.695 11.194 1.00 85.88 85 SER A N 1
ATOM 697 C CA . SER A 1 85 ? -12.599 -2.640 11.904 1.00 85.88 85 SER A CA 1
ATOM 698 C C . SER A 1 85 ? -14.054 -3.035 12.119 1.00 85.88 85 SER A C 1
ATOM 700 O O . SER A 1 85 ? -14.599 -3.868 11.400 1.00 85.88 85 SER A O 1
ATOM 702 N N . ASN A 1 86 ? -14.690 -2.441 13.123 1.00 82.69 86 ASN A N 1
ATOM 703 C CA . ASN A 1 86 ? -16.072 -2.748 13.467 1.00 82.69 86 ASN A CA 1
ATOM 704 C C . ASN A 1 86 ? -17.026 -1.751 12.802 1.00 82.69 86 ASN A C 1
ATOM 706 O O . ASN A 1 86 ? -16.876 -0.547 12.992 1.00 82.69 86 ASN A O 1
ATOM 710 N N . LEU A 1 87 ? -18.053 -2.264 12.114 1.00 78.44 87 LEU A N 1
ATOM 711 C CA . LEU A 1 87 ? -19.103 -1.483 11.432 1.00 78.44 87 LEU A CA 1
ATOM 712 C C . LEU A 1 87 ? -19.824 -0.460 12.332 1.00 78.44 87 LEU A C 1
ATOM 714 O O . LEU A 1 87 ? -20.417 0.487 11.830 1.00 78.44 87 LEU A O 1
ATOM 718 N N . GLY A 1 88 ? -19.809 -0.666 13.652 1.00 76.50 88 GLY A N 1
ATOM 719 C CA . GLY A 1 88 ? -20.486 0.194 14.629 1.0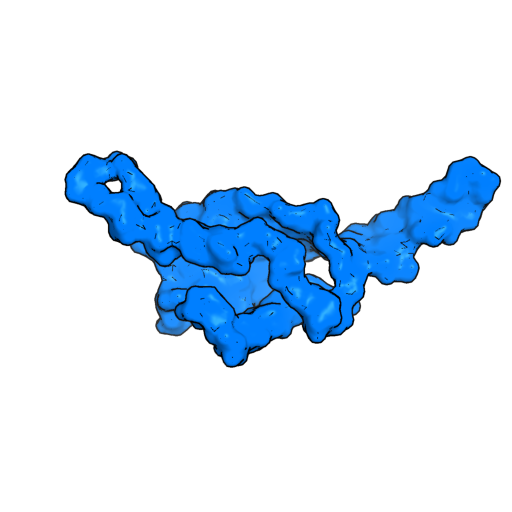0 76.50 88 GLY A CA 1
ATOM 720 C C . GLY A 1 88 ? -19.652 1.358 15.174 1.00 76.50 88 GLY A C 1
ATOM 721 O O . GLY A 1 88 ? -20.128 2.046 16.072 1.00 76.50 88 GLY A O 1
ATOM 722 N N . VAL A 1 89 ? -18.417 1.556 14.703 1.00 82.06 89 VAL A N 1
ATOM 723 C CA . VAL A 1 89 ? -17.535 2.642 15.163 1.00 82.06 89 VAL A CA 1
ATOM 724 C C . VAL A 1 89 ? -17.646 3.831 14.211 1.00 82.06 89 VAL A C 1
ATOM 726 O O . VAL A 1 89 ? -17.619 3.656 12.993 1.00 82.06 89 VAL A O 1
ATOM 729 N N . ASN A 1 90 ? -17.752 5.041 14.764 1.00 81.75 90 ASN A N 1
ATOM 730 C CA . ASN A 1 90 ? -17.767 6.275 13.975 1.00 81.75 90 ASN A CA 1
ATOM 731 C C . ASN A 1 90 ? -16.465 6.438 13.192 1.00 81.75 90 ASN A C 1
ATOM 733 O O . ASN A 1 90 ? -15.397 6.037 13.654 1.00 81.75 90 ASN A O 1
ATOM 737 N N . ILE A 1 91 ? -16.527 7.070 12.026 1.00 83.75 91 ILE A N 1
ATOM 738 C CA . ILE A 1 91 ? -15.312 7.372 11.271 1.00 83.75 91 ILE A CA 1
ATOM 739 C C . ILE A 1 91 ? -14.643 8.592 11.901 1.00 83.75 91 ILE A C 1
ATOM 741 O O . ILE A 1 91 ? -13.468 8.520 12.249 1.00 83.75 91 ILE A O 1
ATOM 745 N N . TYR A 1 92 ? -15.385 9.675 12.119 1.00 85.31 92 TYR A N 1
ATOM 746 C CA . TYR A 1 92 ? -14.879 10.893 12.740 1.00 85.31 92 TYR A CA 1
ATOM 747 C C . TYR A 1 92 ? -15.874 11.490 13.742 1.00 85.31 92 TYR A C 1
ATOM 749 O O . TYR A 1 92 ? -15.653 11.404 14.948 1.00 85.31 92 TYR A O 1
ATOM 757 N N . ASN A 1 93 ? -16.973 12.088 13.271 1.00 85.56 93 ASN A N 1
ATOM 758 C CA . ASN A 1 93 ? -17.960 12.770 14.120 1.00 85.56 93 ASN A CA 1
ATOM 759 C C . ASN A 1 93 ? -19.411 12.581 13.644 1.00 85.56 93 ASN A C 1
ATOM 761 O O . ASN A 1 93 ? -20.254 13.458 13.829 1.00 85.56 93 ASN A O 1
ATOM 765 N N . GLU A 1 94 ? -19.707 11.438 13.027 1.00 81.94 94 GLU A N 1
ATOM 766 C CA . GLU A 1 94 ? -21.006 11.173 12.401 1.00 81.94 94 GLU A CA 1
ATOM 767 C C . GLU A 1 94 ? -22.137 10.993 13.424 1.00 81.94 94 GLU A C 1
ATOM 769 O O . GLU A 1 94 ? -23.293 11.285 13.113 1.00 81.94 94 GLU A O 1
ATOM 774 N N . ALA A 1 95 ? -21.825 10.540 14.645 1.00 78.19 95 ALA A N 1
ATOM 775 C CA . ALA A 1 95 ? -22.794 10.380 15.725 1.00 78.19 95 ALA A CA 1
ATOM 776 C C . ALA A 1 95 ? -22.518 11.338 16.893 1.00 78.19 95 ALA A C 1
ATOM 778 O O . ALA A 1 95 ? -21.404 11.440 17.410 1.00 78.19 95 ALA A O 1
ATOM 779 N N . ASN A 1 96 ? -23.575 12.007 17.354 1.00 75.38 96 ASN A N 1
ATOM 780 C CA . ASN A 1 96 ? -23.509 12.944 18.472 1.00 75.38 96 ASN A CA 1
ATOM 781 C C . ASN A 1 96 ? -23.159 12.237 19.790 1.00 75.38 96 ASN A C 1
ATOM 783 O O . ASN A 1 96 ? -23.721 11.191 20.106 1.00 75.38 96 ASN A O 1
ATOM 787 N N . GLY A 1 97 ? -22.290 12.859 20.591 1.00 75.62 97 GLY A N 1
ATOM 788 C CA . GLY A 1 97 ? -21.937 12.386 21.936 1.00 75.62 97 GLY A CA 1
ATOM 789 C C . GLY A 1 97 ? -20.784 11.379 22.000 1.00 75.62 97 GLY A C 1
ATOM 790 O O . GLY A 1 97 ? -20.434 10.959 23.099 1.00 75.62 97 GLY A O 1
ATOM 791 N N . TYR A 1 98 ? -20.171 11.030 20.866 1.00 78.19 98 TYR A N 1
ATOM 792 C CA . TYR A 1 98 ? -19.007 10.144 20.811 1.00 78.19 98 TYR A CA 1
ATOM 793 C C . TYR A 1 98 ? -17.700 10.939 20.657 1.00 78.19 98 TYR A C 1
ATOM 795 O O . TYR A 1 98 ? -17.646 11.856 19.831 1.00 78.19 98 TYR A O 1
ATOM 803 N N . PRO A 1 99 ? -16.637 10.614 21.415 1.00 83.06 99 PRO A N 1
ATOM 804 C CA . PRO A 1 99 ? -15.337 11.258 21.251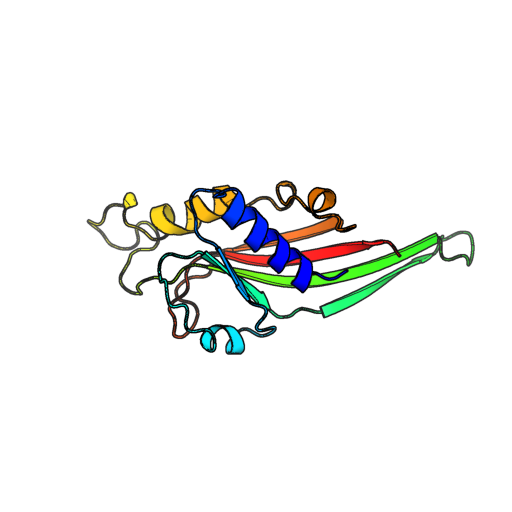 1.00 83.06 99 PRO A CA 1
ATOM 805 C C . PRO A 1 99 ? -14.707 10.950 19.885 1.00 83.06 99 PRO A C 1
ATOM 807 O O . PRO A 1 99 ? -14.586 9.790 19.500 1.00 83.06 99 PRO A O 1
ATOM 810 N N . ILE A 1 100 ? -14.211 11.983 19.192 1.00 81.94 100 ILE A N 1
ATOM 811 C CA . ILE A 1 100 ? -13.475 11.841 17.916 1.00 81.94 100 ILE A CA 1
ATOM 812 C C . ILE A 1 100 ? -12.261 10.911 18.071 1.00 81.94 100 ILE A C 1
ATOM 814 O O . ILE A 1 100 ? -11.937 10.151 17.163 1.00 81.94 100 ILE A O 1
ATOM 818 N N . SER A 1 101 ? -11.626 10.921 19.247 1.00 85.75 101 SER A N 1
ATOM 819 C CA . SER A 1 101 ? -10.476 10.073 19.575 1.00 85.75 101 SER A CA 1
ATOM 820 C C . SER A 1 101 ? -10.764 8.572 19.504 1.00 85.75 101 SER A C 1
ATOM 822 O O . SER A 1 101 ? -9.830 7.788 19.377 1.00 85.75 101 SER A O 1
ATOM 824 N N . GLU A 1 102 ? -12.031 8.166 19.605 1.00 83.31 102 GLU A N 1
ATOM 825 C CA . GLU A 1 102 ? -12.456 6.767 19.482 1.00 83.31 102 GLU A CA 1
ATOM 826 C C . GLU A 1 102 ? -12.839 6.397 18.039 1.00 83.31 102 GLU A C 1
ATOM 828 O O . GLU A 1 102 ? -13.062 5.224 17.738 1.00 83.31 102 GLU A O 1
ATOM 833 N N . GLY A 1 103 ? -12.904 7.380 17.135 1.00 87.44 103 GLY A N 1
ATOM 834 C CA . GLY A 1 103 ? -13.258 7.174 15.737 1.00 87.44 103 GLY A CA 1
ATOM 835 C C . GLY A 1 103 ? -12.169 6.461 14.932 1.00 87.44 103 GLY A C 1
ATOM 836 O O . GLY A 1 103 ? -10.980 6.475 15.272 1.00 87.44 103 GLY A O 1
ATOM 837 N N . LEU A 1 104 ? -12.566 5.856 13.810 1.00 90.31 104 LEU A N 1
ATOM 838 C CA . LEU A 1 104 ? -11.658 5.164 12.885 1.00 90.31 104 LEU A CA 1
ATOM 839 C C . LEU A 1 104 ? -10.615 6.107 12.276 1.00 90.31 104 LEU A C 1
ATOM 841 O O . LEU A 1 104 ? -9.526 5.661 11.914 1.00 90.31 104 LEU A O 1
ATOM 845 N N . TRP A 1 105 ? -10.913 7.405 12.192 1.00 91.50 105 TRP A N 1
ATOM 846 C CA . TRP A 1 105 ? -9.962 8.421 11.766 1.00 91.50 105 TRP A CA 1
ATOM 847 C C . TRP A 1 105 ? -8.738 8.452 12.679 1.00 91.50 105 TRP A C 1
ATOM 849 O O . TRP A 1 105 ? -7.637 8.158 12.224 1.00 91.50 105 TRP A O 1
ATOM 859 N N . SER A 1 106 ? -8.935 8.727 13.970 1.00 91.00 106 SER A N 1
ATOM 860 C CA . SER A 1 106 ? -7.843 8.856 14.940 1.00 91.00 106 SER A CA 1
ATOM 861 C C . SER A 1 106 ? -7.176 7.523 15.279 1.00 91.00 106 SER A C 1
ATOM 863 O O . SER A 1 106 ? -5.994 7.491 15.608 1.00 91.00 106 SER A O 1
ATOM 865 N N . THR A 1 107 ? -7.910 6.410 15.199 1.00 89.38 107 THR A N 1
ATOM 866 C CA . THR A 1 107 ? -7.391 5.089 15.596 1.00 89.38 107 THR A CA 1
ATOM 867 C C . THR A 1 107 ? -6.731 4.310 14.454 1.00 89.38 107 THR A C 1
ATOM 869 O O . THR A 1 107 ? -5.842 3.496 14.712 1.00 89.38 107 THR A O 1
ATOM 872 N N . ILE A 1 108 ? -7.135 4.538 13.197 1.00 91.56 108 ILE A N 1
ATOM 873 C CA . ILE A 1 108 ? -6.659 3.776 12.031 1.00 91.56 108 ILE A CA 1
ATOM 874 C C . ILE A 1 108 ? -6.181 4.695 10.903 1.00 91.56 108 ILE A C 1
ATOM 876 O O . ILE A 1 108 ? -5.029 4.583 10.487 1.00 91.56 108 ILE A O 1
ATOM 880 N N . LEU A 1 109 ? -7.036 5.579 10.378 1.00 93.31 109 LEU A N 1
ATOM 881 C CA . LEU A 1 109 ? -6.755 6.288 9.121 1.00 93.31 109 LEU A CA 1
ATOM 882 C C . LEU A 1 109 ? -5.582 7.265 9.246 1.00 93.31 109 LEU A C 1
ATOM 884 O O . LEU A 1 109 ? -4.642 7.169 8.459 1.00 93.31 109 LEU A O 1
ATOM 888 N N . GLU A 1 110 ? -5.610 8.159 10.233 1.00 93.88 110 GLU A N 1
ATOM 889 C CA . GLU A 1 110 ? -4.565 9.160 10.469 1.00 93.88 110 GLU A CA 1
ATOM 890 C C . GLU A 1 110 ? -3.219 8.509 10.839 1.00 93.88 110 GLU A C 1
ATOM 892 O O . GLU A 1 110 ? -2.219 8.834 10.195 1.00 93.88 110 GLU A O 1
ATOM 897 N N . PRO A 1 111 ? -3.144 7.531 11.767 1.00 92.81 111 PRO A N 1
ATOM 898 C CA . PRO A 1 111 ? -1.889 6.834 12.044 1.00 92.81 111 PRO A CA 1
ATOM 899 C C . PRO A 1 111 ? -1.289 6.131 10.815 1.00 92.81 111 PRO A C 1
ATOM 901 O O . PRO A 1 111 ? -0.076 6.178 10.608 1.00 92.81 111 PRO A O 1
ATOM 904 N N . LEU A 1 112 ? -2.117 5.504 9.968 1.00 92.62 112 LEU A N 1
ATOM 905 C CA . LEU A 1 112 ? -1.645 4.877 8.728 1.00 92.62 112 LEU A CA 1
ATOM 906 C C . LEU A 1 112 ? -1.195 5.910 7.690 1.00 92.62 112 LEU A C 1
ATOM 908 O O . LEU A 1 112 ? -0.185 5.693 7.021 1.00 92.62 112 LEU A O 1
ATOM 912 N N . GLN A 1 113 ? -1.909 7.030 7.571 1.00 92.88 113 GLN A N 1
ATOM 913 C CA . GLN A 1 113 ? -1.546 8.115 6.663 1.00 92.88 113 GLN A CA 1
ATOM 914 C C . GLN A 1 113 ? -0.224 8.762 7.073 1.00 92.88 113 GLN A C 1
ATOM 916 O O . GLN A 1 113 ? 0.637 8.981 6.231 1.00 92.88 113 GLN A O 1
ATOM 921 N N . ASN A 1 114 ? -0.018 9.013 8.363 1.00 91.69 114 ASN A N 1
ATOM 922 C CA . ASN A 1 114 ? 1.240 9.571 8.857 1.00 91.69 114 ASN A CA 1
ATOM 923 C C . ASN A 1 114 ? 2.422 8.616 8.635 1.00 91.69 114 ASN A C 1
ATOM 925 O O . ASN A 1 114 ? 3.552 9.063 8.470 1.00 91.69 114 ASN A O 1
ATOM 929 N N . CYS A 1 115 ? 2.158 7.308 8.605 1.00 89.94 115 CYS A N 1
ATOM 930 C CA . CYS A 1 115 ? 3.173 6.284 8.396 1.00 89.94 115 CYS A CA 1
ATOM 931 C C . CYS A 1 115 ? 3.548 6.075 6.915 1.00 89.94 115 CYS A C 1
ATOM 933 O O . CYS A 1 115 ? 4.729 6.028 6.583 1.00 89.94 115 CYS A O 1
ATOM 935 N N . LEU A 1 116 ? 2.557 5.922 6.022 1.00 86.31 116 LEU A N 1
ATOM 936 C CA . LEU A 1 116 ? 2.749 5.527 4.610 1.00 86.31 116 LEU A CA 1
ATOM 937 C C . LEU A 1 116 ? 2.086 6.474 3.602 1.00 86.31 116 LEU A C 1
ATOM 939 O O . LEU A 1 116 ? 1.877 6.114 2.443 1.00 86.31 116 LEU A O 1
ATOM 943 N N . GLY A 1 117 ? 1.738 7.680 4.046 1.00 81.56 117 GLY A N 1
ATOM 944 C CA . GLY A 1 117 ? 1.081 8.705 3.236 1.00 81.56 117 GLY A CA 1
ATOM 945 C C . GLY A 1 117 ? 1.910 9.171 2.044 1.00 81.56 117 GLY A C 1
ATOM 946 O O . GLY A 1 117 ? 1.358 9.509 1.000 1.00 81.56 117 GLY A O 1
ATOM 947 N N . ASP A 1 118 ? 3.235 9.166 2.194 1.00 84.19 118 ASP A N 1
ATOM 948 C CA . ASP A 1 118 ? 4.175 9.631 1.180 1.00 84.19 118 ASP A CA 1
ATOM 949 C C . ASP A 1 118 ? 5.002 8.468 0.626 1.00 84.19 118 ASP A C 1
ATOM 951 O O . ASP A 1 118 ? 5.774 7.823 1.341 1.00 84.19 118 ASP A O 1
ATOM 955 N N . ALA A 1 119 ? 4.865 8.222 -0.675 1.00 83.75 119 ALA A N 1
ATOM 956 C CA . ALA A 1 119 ? 5.609 7.181 -1.370 1.00 83.75 119 ALA A CA 1
ATOM 957 C C . ALA A 1 119 ? 7.121 7.424 -1.404 1.00 83.75 119 ALA A C 1
ATOM 959 O O . ALA A 1 119 ? 7.877 6.468 -1.560 1.00 83.75 119 ALA A O 1
ATOM 960 N N . ASN A 1 120 ? 7.569 8.675 -1.257 1.00 77.94 120 ASN A N 1
ATOM 961 C CA . ASN A 1 120 ? 8.994 9.005 -1.222 1.00 77.94 120 ASN A CA 1
ATOM 962 C C . ASN A 1 120 ? 9.686 8.463 0.033 1.00 77.94 120 ASN A C 1
ATOM 964 O O . ASN A 1 120 ? 10.898 8.272 0.024 1.00 77.94 120 ASN A O 1
ATOM 968 N N . ASN A 1 121 ? 8.923 8.175 1.091 1.00 84.50 121 ASN A N 1
ATOM 969 C CA . ASN A 1 121 ? 9.448 7.574 2.315 1.00 84.50 121 ASN A CA 1
ATOM 970 C C . ASN A 1 121 ? 9.615 6.054 2.201 1.00 84.50 121 ASN A C 1
ATOM 972 O O . ASN A 1 121 ? 10.115 5.417 3.127 1.00 84.50 121 ASN A O 1
ATOM 976 N N . LEU A 1 122 ? 9.190 5.446 1.089 1.00 89.25 122 LEU A N 1
ATOM 977 C CA . LEU A 1 122 ? 9.402 4.026 0.873 1.00 89.25 122 LEU A CA 1
ATOM 978 C C . LEU A 1 122 ? 10.891 3.774 0.590 1.00 89.25 122 LEU A C 1
ATOM 980 O O . LEU A 1 122 ? 11.444 4.379 -0.332 1.00 89.25 122 LEU A O 1
ATOM 984 N N . PRO A 1 123 ? 11.546 2.842 1.305 1.00 90.75 123 PRO A N 1
ATOM 985 C CA . PRO A 1 123 ? 12.973 2.570 1.162 1.00 90.75 123 PRO A CA 1
ATOM 986 C C . PRO A 1 123 ? 13.286 1.725 -0.089 1.00 90.75 123 PRO A C 1
ATOM 988 O O . PRO A 1 123 ? 13.935 0.683 -0.022 1.00 90.75 123 PRO A O 1
ATOM 991 N N . ILE A 1 124 ? 12.806 2.161 -1.255 1.00 90.06 124 ILE A N 1
ATOM 992 C CA . ILE A 1 124 ? 12.885 1.441 -2.533 1.00 90.06 124 ILE A CA 1
ATOM 993 C C . ILE A 1 124 ? 14.342 1.133 -2.900 1.00 90.06 124 ILE A C 1
ATOM 995 O O . ILE A 1 124 ? 14.688 -0.027 -3.132 1.00 90.06 124 ILE A O 1
ATOM 999 N N . CYS A 1 125 ? 15.203 2.155 -2.888 1.00 89.06 125 CYS A N 1
ATOM 1000 C CA . CYS A 1 125 ? 16.621 2.013 -3.222 1.00 89.06 125 CYS A CA 1
ATOM 1001 C C . CYS A 1 125 ? 17.380 1.159 -2.199 1.00 89.06 125 CYS A C 1
ATOM 1003 O O . CYS A 1 125 ? 18.240 0.368 -2.574 1.00 89.06 125 CYS A O 1
ATOM 1005 N N . GLU A 1 126 ? 17.059 1.298 -0.912 1.00 91.50 126 GLU A N 1
ATOM 1006 C CA . GLU A 1 126 ? 17.719 0.551 0.166 1.00 91.50 126 GLU A CA 1
ATOM 1007 C C . GLU A 1 126 ? 17.361 -0.939 0.134 1.00 91.50 126 GLU A C 1
ATOM 1009 O O . GLU A 1 126 ? 18.195 -1.782 0.449 1.00 91.50 126 GLU A O 1
ATOM 1014 N N . LEU A 1 127 ? 16.146 -1.269 -0.311 1.00 92.12 127 LEU A N 1
ATOM 1015 C CA . LEU A 1 127 ? 15.722 -2.642 -0.591 1.00 92.12 127 LEU A CA 1
ATOM 1016 C C . LEU A 1 127 ? 16.286 -3.179 -1.924 1.00 92.12 127 LEU A C 1
ATOM 1018 O O . LEU A 1 127 ? 15.991 -4.307 -2.311 1.00 92.12 127 LEU A O 1
ATOM 1022 N N . GLY A 1 128 ? 17.094 -2.391 -2.642 1.00 92.56 128 GLY A N 1
ATOM 1023 C CA . GLY A 1 128 ? 17.763 -2.791 -3.881 1.00 92.56 128 GLY A CA 1
ATOM 1024 C C . GLY A 1 128 ? 16.877 -2.755 -5.129 1.00 92.56 128 GLY A C 1
ATOM 1025 O O . GLY A 1 128 ? 17.274 -3.285 -6.166 1.00 92.56 128 GLY A O 1
ATOM 1026 N N . TYR A 1 129 ? 15.689 -2.148 -5.060 1.00 92.81 129 TYR A N 1
ATOM 1027 C CA . TYR A 1 129 ? 14.759 -2.092 -6.185 1.00 92.81 129 TYR A CA 1
ATOM 1028 C C . TYR A 1 129 ? 15.025 -0.858 -7.065 1.00 92.81 129 TYR A C 1
ATOM 1030 O O . TYR A 1 129 ? 15.071 0.258 -6.552 1.00 92.81 129 TYR A O 1
ATOM 1038 N N . PRO A 1 130 ? 15.143 -1.008 -8.398 1.00 91.38 130 PRO A N 1
ATOM 1039 C CA . PRO A 1 130 ? 15.413 0.099 -9.318 1.00 91.38 130 PRO A CA 1
ATOM 1040 C C . PRO A 1 130 ? 14.124 0.825 -9.743 1.00 91.38 130 PRO A C 1
ATOM 1042 O O . PRO A 1 130 ? 13.951 1.163 -10.915 1.00 91.38 130 PRO A O 1
ATOM 1045 N N . PHE A 1 131 ? 13.177 0.999 -8.819 1.00 93.56 131 PHE A N 1
ATOM 1046 C CA . PHE A 1 131 ? 11.882 1.598 -9.125 1.00 93.56 131 PHE A CA 1
ATOM 1047 C C . PHE A 1 131 ? 11.872 3.105 -8.870 1.00 93.56 131 PHE A C 1
ATOM 1049 O O . PHE A 1 131 ? 12.387 3.590 -7.869 1.00 93.56 131 PHE A O 1
ATOM 1056 N N . GLU A 1 132 ? 11.200 3.832 -9.753 1.00 93.25 132 GLU A N 1
ATOM 1057 C CA . GLU A 1 132 ? 10.805 5.223 -9.561 1.00 93.25 132 GLU A CA 1
ATOM 1058 C C . GLU A 1 132 ? 9.293 5.282 -9.321 1.00 93.25 132 GLU A C 1
ATOM 1060 O O . GLU A 1 132 ? 8.511 4.709 -10.086 1.00 93.25 132 GLU A O 1
ATOM 1065 N N . VAL A 1 133 ? 8.852 5.974 -8.270 1.00 94.06 133 VAL A N 1
ATOM 1066 C CA . VAL A 1 133 ? 7.418 6.173 -8.036 1.00 94.06 133 VAL A CA 1
ATOM 1067 C C . VAL A 1 133 ? 6.906 7.250 -8.983 1.00 94.06 133 VAL A C 1
ATOM 1069 O O . VAL A 1 133 ? 7.230 8.422 -8.845 1.00 94.06 133 VAL A O 1
ATOM 1072 N N . THR A 1 134 ? 6.065 6.858 -9.936 1.00 94.75 134 THR A N 1
ATOM 1073 C CA . THR A 1 134 ? 5.445 7.799 -10.889 1.00 94.75 134 THR A CA 1
ATOM 1074 C C . THR A 1 134 ? 4.028 8.190 -10.488 1.00 94.75 134 THR A C 1
ATOM 1076 O O . THR A 1 134 ? 3.514 9.213 -10.938 1.00 94.75 134 THR A O 1
ATOM 1079 N N . LYS A 1 135 ? 3.382 7.370 -9.654 1.00 95.50 135 LYS A N 1
ATOM 1080 C CA . LYS A 1 135 ? 2.032 7.610 -9.155 1.00 95.50 135 LYS A CA 1
ATOM 1081 C C . LYS A 1 135 ? 1.832 6.962 -7.788 1.00 95.50 135 LYS A C 1
ATOM 1083 O O . LYS A 1 135 ? 2.201 5.799 -7.609 1.00 95.50 135 LYS A O 1
ATOM 1088 N N . TRP A 1 136 ? 1.187 7.696 -6.882 1.00 96.12 136 TRP A N 1
ATOM 1089 C CA . TRP A 1 136 ? 0.760 7.230 -5.564 1.00 96.12 136 TRP A CA 1
ATOM 1090 C C . TRP A 1 136 ? -0.466 8.021 -5.099 1.00 96.12 136 TRP A C 1
ATOM 1092 O O . TRP A 1 136 ? -0.348 9.030 -4.409 1.00 96.12 136 TRP A O 1
ATOM 1102 N N . ASP A 1 137 ? -1.651 7.574 -5.511 1.00 95.00 137 ASP A N 1
ATOM 1103 C CA . ASP A 1 137 ? -2.904 8.222 -5.114 1.00 95.00 137 ASP A CA 1
ATOM 1104 C C . ASP A 1 137 ? -3.546 7.419 -3.989 1.00 95.00 137 ASP A C 1
ATOM 1106 O O . ASP A 1 137 ? -3.856 6.242 -4.190 1.00 95.00 137 ASP A O 1
ATOM 1110 N N . MET A 1 138 ? -3.768 8.048 -2.837 1.00 94.81 138 MET A N 1
ATOM 1111 C CA . MET A 1 138 ? -4.402 7.419 -1.679 1.00 94.81 138 MET A CA 1
ATOM 1112 C C . MET A 1 138 ? -5.840 7.903 -1.511 1.00 94.81 138 MET A C 1
ATOM 1114 O O . MET A 1 138 ? -6.103 9.103 -1.493 1.00 94.81 138 MET A O 1
ATOM 1118 N N . GLU A 1 139 ? -6.763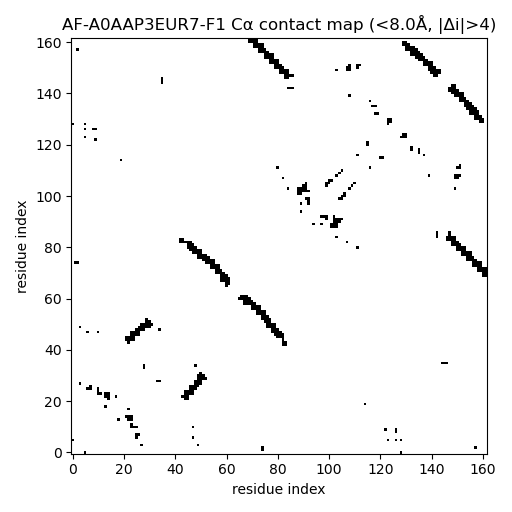 6.966 -1.330 1.00 94.88 139 GLU A N 1
ATOM 1119 C CA . GLU A 1 139 ? -8.157 7.229 -0.974 1.00 94.88 139 GLU A CA 1
ATOM 1120 C C . GLU A 1 139 ? -8.564 6.371 0.225 1.00 94.88 139 GLU A C 1
ATOM 1122 O O . GLU A 1 139 ? -8.057 5.260 0.412 1.00 94.88 139 GLU A O 1
ATOM 1127 N N . THR A 1 140 ? -9.460 6.881 1.069 1.00 92.81 140 THR A N 1
ATOM 1128 C CA . THR A 1 140 ? -9.959 6.107 2.205 1.00 92.81 140 THR A CA 1
ATOM 1129 C C . THR A 1 140 ? -10.811 4.943 1.709 1.00 92.81 140 THR A C 1
ATOM 1131 O O . THR A 1 140 ? -11.569 5.045 0.746 1.00 92.81 140 THR A O 1
ATOM 1134 N N . THR A 1 141 ? -10.692 3.806 2.382 1.00 90.75 141 THR A N 1
ATOM 1135 C CA . THR A 1 141 ? -11.575 2.657 2.194 1.00 90.75 141 THR A CA 1
ATOM 1136 C C . THR A 1 141 ? -12.082 2.247 3.563 1.00 90.75 141 THR A C 1
ATOM 1138 O O . THR A 1 141 ? -11.290 2.078 4.487 1.00 90.75 141 THR A O 1
ATOM 1141 N N . VAL A 1 142 ? -13.395 2.121 3.715 1.00 83.88 142 VAL A N 1
ATOM 1142 C CA . VAL A 1 142 ? -14.027 1.848 5.011 1.00 83.88 142 VAL A CA 1
ATOM 1143 C C . VAL A 1 142 ? -14.976 0.675 4.848 1.00 83.88 142 VAL A C 1
ATOM 1145 O O . VAL A 1 142 ? -15.699 0.610 3.854 1.00 83.88 142 VAL A O 1
ATOM 1148 N N . PHE A 1 143 ? -14.944 -0.245 5.812 1.00 74.19 143 PHE A N 1
ATOM 1149 C CA . PHE A 1 143 ? -15.798 -1.436 5.859 1.00 74.19 143 PHE A CA 1
ATOM 1150 C C . PHE A 1 143 ? -15.817 -2.230 4.557 1.00 74.19 143 PHE A C 1
ATOM 1152 O O . PHE A 1 143 ? -16.854 -2.669 4.061 1.00 74.19 143 PHE A O 1
ATOM 1159 N N . LYS A 1 144 ? -14.632 -2.380 3.980 1.00 68.94 144 LYS A N 1
ATOM 1160 C CA . LYS A 1 144 ? -14.464 -3.104 2.742 1.00 68.94 144 LYS A CA 1
ATOM 1161 C C . LYS A 1 144 ? -14.505 -4.607 3.004 1.00 68.94 144 LYS A C 1
ATOM 1163 O O . LYS A 1 144 ? -13.724 -5.114 3.81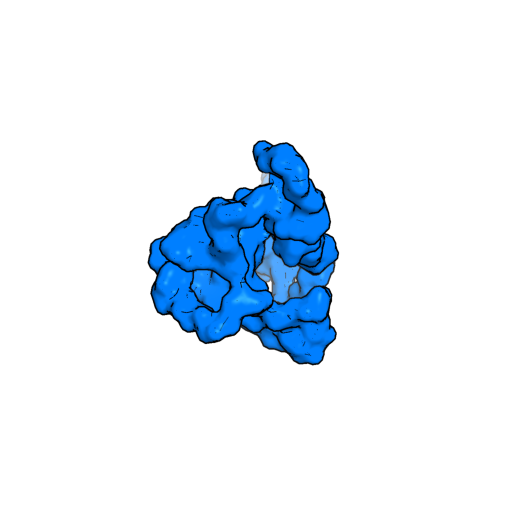1 1.00 68.94 144 LYS A O 1
ATOM 1168 N N . ASP A 1 145 ? -15.370 -5.278 2.249 1.00 69.44 145 ASP A N 1
ATOM 1169 C CA . ASP A 1 145 ? -15.551 -6.728 2.218 1.00 69.44 145 ASP A CA 1
ATOM 1170 C C . ASP A 1 145 ? -16.042 -7.361 3.542 1.00 69.44 145 ASP A C 1
ATOM 1172 O O . ASP A 1 145 ? -16.263 -6.680 4.541 1.00 69.44 145 ASP A O 1
ATOM 1176 N N . ASP A 1 146 ? -16.208 -8.690 3.559 1.00 65.38 146 ASP A N 1
ATOM 1177 C CA . ASP A 1 146 ? -16.768 -9.456 4.688 1.00 65.38 146 ASP A CA 1
ATOM 1178 C C . ASP A 1 146 ? -15.950 -9.324 5.986 1.00 65.38 146 ASP A C 1
ATOM 1180 O O . ASP A 1 146 ? -16.471 -9.483 7.089 1.00 65.38 146 ASP A O 1
ATOM 1184 N N . ASN A 1 147 ? -14.658 -9.015 5.864 1.00 70.94 147 ASN A N 1
ATOM 1185 C CA . ASN A 1 147 ? -13.757 -8.813 6.999 1.00 70.94 147 ASN A CA 1
ATOM 1186 C C . ASN A 1 147 ? -13.790 -7.379 7.563 1.00 70.94 147 ASN A C 1
ATOM 1188 O O . ASN A 1 147 ? -13.051 -7.091 8.507 1.00 70.94 147 ASN A O 1
ATOM 1192 N N . ASN A 1 148 ? -14.628 -6.494 7.007 1.00 85.31 148 ASN A N 1
ATOM 1193 C CA . ASN A 1 148 ? -14.805 -5.104 7.429 1.00 85.31 148 ASN A CA 1
ATOM 1194 C C . ASN A 1 148 ? -13.477 -4.342 7.546 1.00 85.31 148 ASN A C 1
ATOM 1196 O O . ASN A 1 148 ? -13.110 -3.820 8.604 1.00 85.31 148 ASN A O 1
ATOM 1200 N N . TYR A 1 149 ? -12.734 -4.272 6.446 1.00 89.06 149 TYR A N 1
ATOM 1201 C CA . TYR A 1 149 ? -11.456 -3.576 6.411 1.00 89.06 149 TYR A CA 1
ATOM 1202 C C . TYR A 1 149 ? -11.621 -2.056 6.323 1.00 89.06 149 TYR A C 1
ATOM 1204 O O . TYR A 1 149 ? -12.327 -1.555 5.449 1.00 89.06 149 TYR A O 1
ATOM 1212 N N . THR A 1 150 ? -10.900 -1.324 7.173 1.00 92.00 150 THR A N 1
ATOM 1213 C CA . THR A 1 150 ? -10.771 0.138 7.095 1.00 92.00 150 THR A CA 1
ATOM 1214 C C . THR A 1 150 ? -9.307 0.543 6.969 1.00 92.00 150 THR A C 1
ATOM 1216 O O . THR A 1 150 ? -8.430 -0.053 7.594 1.00 92.00 150 THR A O 1
ATOM 1219 N N . GLY A 1 151 ? -9.029 1.546 6.141 1.00 94.19 151 GLY A N 1
ATOM 1220 C CA . GLY A 1 151 ? -7.682 2.040 5.888 1.00 94.19 151 GLY A CA 1
ATOM 1221 C C . GLY A 1 151 ? -7.604 2.844 4.597 1.00 94.19 151 GLY A C 1
ATOM 1222 O O . GLY A 1 151 ? -8.505 3.618 4.271 1.00 94.19 151 GLY A O 1
ATOM 1223 N N . TRP A 1 152 ? -6.539 2.614 3.839 1.00 95.50 152 TRP A N 1
ATOM 1224 C CA . TRP A 1 152 ? -6.255 3.316 2.595 1.00 95.50 152 TRP A CA 1
ATOM 1225 C C . TRP A 1 152 ? -6.191 2.357 1.415 1.00 95.50 152 TRP A C 1
ATOM 1227 O O . TRP A 1 152 ? -5.607 1.276 1.491 1.00 95.50 152 TRP A O 1
ATOM 1237 N N . LYS A 1 153 ? -6.771 2.777 0.298 1.00 95.62 153 LYS A N 1
ATOM 1238 C CA . LYS A 1 153 ? -6.562 2.188 -1.017 1.00 95.62 153 LYS A CA 1
ATOM 1239 C C . LYS A 1 153 ? -5.620 3.100 -1.788 1.00 95.62 153 LYS A C 1
ATOM 1241 O O . LYS A 1 153 ? -5.871 4.292 -1.922 1.00 95.62 153 LYS A O 1
ATOM 1246 N N . VAL A 1 154 ? -4.550 2.524 -2.309 1.00 96.75 154 VAL A N 1
ATOM 1247 C CA . VAL A 1 154 ? -3.508 3.230 -3.042 1.00 96.75 154 VAL A CA 1
ATOM 1248 C C . VAL A 1 154 ? -3.504 2.761 -4.485 1.00 96.75 154 VAL A C 1
ATOM 1250 O O . VAL A 1 154 ? -3.337 1.572 -4.757 1.00 96.75 154 VAL A O 1
ATOM 1253 N N . SER A 1 155 ? -3.656 3.687 -5.424 1.00 97.25 155 SER A N 1
ATOM 1254 C CA . SER A 1 155 ? -3.428 3.430 -6.847 1.00 97.25 155 SER A CA 1
ATOM 1255 C C . SER A 1 155 ? -1.998 3.829 -7.201 1.00 97.25 155 SER A C 1
ATOM 1257 O O . SER A 1 155 ? -1.692 5.019 -7.294 1.00 97.25 155 SER A O 1
ATOM 1259 N N . GLY A 1 156 ? -1.128 2.834 -7.383 1.00 96.69 156 GLY A N 1
ATOM 1260 C CA . GLY A 1 156 ? 0.311 3.027 -7.548 1.00 96.69 156 GLY A CA 1
ATOM 1261 C C . GLY A 1 156 ? 0.821 2.690 -8.948 1.00 96.69 156 GLY A C 1
ATOM 1262 O O . GLY A 1 156 ? 0.336 1.755 -9.595 1.00 96.69 156 GLY A O 1
ATOM 1263 N N . ILE A 1 157 ? 1.822 3.446 -9.411 1.00 96.75 157 ILE A N 1
ATOM 1264 C CA . ILE A 1 157 ? 2.609 3.113 -10.606 1.00 96.75 157 ILE A CA 1
ATOM 1265 C C . ILE A 1 157 ? 4.092 3.294 -10.302 1.00 96.75 157 ILE A C 1
ATOM 1267 O O . ILE A 1 157 ? 4.557 4.410 -10.059 1.00 96.75 157 ILE A O 1
ATOM 1271 N N . PHE A 1 158 ? 4.833 2.191 -10.339 1.00 95.94 158 PHE A N 1
ATOM 1272 C CA . PHE A 1 158 ? 6.285 2.169 -10.171 1.00 95.94 158 PHE A CA 1
ATOM 1273 C C . PHE A 1 158 ? 6.941 1.886 -11.519 1.00 95.94 158 PHE A C 1
ATOM 1275 O O . PHE A 1 158 ? 6.537 0.957 -12.214 1.00 95.94 158 PHE A O 1
ATOM 1282 N N . ARG A 1 159 ? 7.945 2.670 -11.897 1.00 95.12 159 ARG A N 1
ATOM 1283 C CA . ARG A 1 159 ? 8.634 2.566 -13.183 1.00 95.12 159 ARG A CA 1
ATOM 1284 C C . ARG A 1 159 ? 10.022 1.966 -13.012 1.00 95.12 159 ARG A C 1
ATOM 1286 O O . ARG A 1 159 ? 10.807 2.452 -12.211 1.00 95.12 159 ARG A O 1
ATOM 1293 N N . GLU A 1 160 ? 10.327 0.944 -13.799 1.00 93.81 160 GLU A N 1
ATOM 1294 C CA . GLU A 1 160 ? 11.654 0.340 -13.956 1.00 93.81 160 GLU A CA 1
ATOM 1295 C C . GLU A 1 160 ? 12.211 0.774 -15.321 1.00 93.81 160 GLU A C 1
ATOM 1297 O O . GLU A 1 160 ? 11.557 0.568 -16.346 1.00 93.81 160 GLU A O 1
ATOM 1302 N N . LYS A 1 161 ? 13.388 1.408 -15.356 1.00 89.81 161 LYS A N 1
ATOM 1303 C CA . LYS A 1 161 ? 14.077 1.708 -16.625 1.00 89.81 161 LYS A CA 1
ATOM 1304 C C . LYS A 1 161 ? 14.680 0.415 -17.186 1.00 89.81 161 LYS A C 1
ATOM 1306 O O . LYS A 1 161 ? 15.223 -0.371 -16.410 1.00 89.81 161 LYS A O 1
ATOM 1311 N N . LEU A 1 162 ? 14.538 0.196 -18.496 1.00 83.69 162 LEU A N 1
ATOM 1312 C CA . LEU A 1 162 ? 15.039 -0.989 -19.206 1.00 83.69 162 LEU A CA 1
ATOM 1313 C C . LEU A 1 162 ? 16.369 -0.707 -19.910 1.00 83.69 162 LEU A C 1
ATOM 1315 O O . LEU A 1 162 ? 16.562 0.443 -20.366 1.00 83.69 162 LEU A O 1
#

Mean predicted aligned error: 6.17 Å

Foldseek 3Di:
DAPLVLVVVLLVVCCVVCALVAREDEDELQALVSVVVDDDPDQRHWYKYKHVWDKDKDWDDDPVDNDTPWIKIKTWIKIDGWGQDDPPAAQACPDPPDHRCRHCCNVAAVSQCVRPVDPVPRPCVVSVHQKDWPAWDWDWDALRDPSGITYIMIGTIIMHID

pLDDT: mean 87.2, std 9.76, range [58.34, 97.38]

Solvent-accessible surface area (backbone atoms only — not comparable to full-atom values): 9159 Å² total; per-residue (Å²): 139,56,72,67,60,51,51,45,53,50,30,52,50,32,47,76,68,41,44,91,78,43,50,56,42,67,47,70,50,47,35,74,83,40,55,73,73,60,81,71,91,58,65,84,34,38,33,40,37,38,19,62,68,47,77,47,79,50,73,45,64,50,94,87,45,98,52,75,75,44,44,32,38,37,42,36,34,34,38,33,46,29,26,56,48,64,92,88,56,44,52,49,73,84,52,89,94,57,64,46,76,74,6,44,36,62,69,43,38,49,59,48,39,76,66,62,64,53,73,85,76,53,64,44,66,83,73,70,42,76,59,43,83,77,41,76,46,78,42,83,38,70,60,46,66,98,67,19,27,31,26,36,38,30,50,34,29,36,35,33,78,103

Sequence (162 aa):
MNIISFFKDLTERFNDEKNCGFCWEYSAPLSESGMNRKTSEDPCCTHLFVTYYKTSIGSKKDGQTTLKNEEWKDHIFTLYIVRKSNLGVNIYNEANGYPISEGLWSTILEPLQNCLGDANNLPICELGYPFEVTKWDMETTVFKDDNNYTGWKVSGIFREKL